Protein AF-A0AAV1QCG9-F1 (afdb_monomer_lite)

InterPro domains:
  IPR001129 Membrane-associated, eicosanoid/glutathione metabolism (MAPEG) protein [PF01124] (4-89)
  IPR001446 5-lipoxygenase-activating protein [PR00488] (27-46)
  IPR001446 5-lipoxygenase-activating protein [PR00488] (47-66)
  IPR001446 5-lipoxygenase-activating protein [PR00488] (67-85)
  IPR023352 Membrane associated eicosanoid/glutathione metabolism-like domain superfamily [G3DSA:1.20.120.550] (1-104)
  IPR023352 Membrane associated eicosanoid/glutathione metabolism-like domain superfamily [SSF161084] (3-91)
  IPR050997 Membrane-associated proteins in eicosanoid and glutathione metabolism [PTHR10250] (3-89)

Radius of gyration: 15.66 Å; chains: 1; bounding box: 34×32×42 Å

Structure (mmCIF, N/CA/C/O backbone):
data_AF-A0AAV1QCG9-F1
#
_entry.id   AF-A0AAV1QCG9-F1
#
loop_
_atom_site.group_PDB
_atom_site.id
_atom_site.type_symbol
_atom_site.label_atom_id
_atom_site.label_alt_id
_atom_site.label_comp_id
_atom_site.label_asym_id
_atom_site.label_entity_id
_atom_site.label_seq_id
_atom_site.pdbx_PDB_ins_code
_atom_site.Cartn_x
_atom_site.Cartn_y
_atom_site.Cartn_z
_atom_site.occupancy
_atom_site.B_iso_or_equiv
_atom_site.auth_seq_id
_atom_site.auth_comp_id
_atom_site.auth_asym_id
_atom_site.auth_atom_id
_atom_site.pdbx_PDB_model_num
ATOM 1 N N . MET A 1 1 ? 4.851 -3.256 2.183 1.00 59.31 1 MET A N 1
ATOM 2 C CA . MET A 1 1 ? 3.622 -2.455 2.408 1.00 59.31 1 MET A CA 1
ATOM 3 C C . MET A 1 1 ? 2.446 -3.303 2.899 1.00 59.31 1 MET A C 1
ATOM 5 O O . MET A 1 1 ? 1.937 -3.021 3.977 1.00 59.31 1 MET A O 1
ATOM 9 N N . GLY A 1 2 ? 2.055 -4.375 2.193 1.00 65.38 2 GLY A N 1
ATOM 10 C CA . GLY A 1 2 ? 0.896 -5.209 2.569 1.00 65.38 2 GLY A CA 1
ATOM 11 C C . GLY A 1 2 ? 0.884 -5.692 4.029 1.00 65.38 2 GLY A C 1
ATOM 12 O O . GLY A 1 2 ? -0.114 -5.509 4.722 1.00 65.38 2 GLY A O 1
ATOM 13 N N . GLY A 1 3 ? 2.019 -6.188 4.540 1.00 76.38 3 GLY A N 1
ATOM 14 C CA . GLY A 1 3 ? 2.128 -6.655 5.931 1.00 76.38 3 GLY A CA 1
ATOM 15 C C . GLY A 1 3 ? 1.929 -5.568 6.998 1.00 76.38 3 GLY A C 1
ATOM 16 O O . GLY A 1 3 ? 1.358 -5.842 8.051 1.00 76.38 3 GLY A O 1
ATOM 17 N N . TYR A 1 4 ? 2.329 -4.319 6.728 1.00 76.62 4 TYR A N 1
ATOM 18 C CA . TYR A 1 4 ? 2.133 -3.200 7.661 1.00 76.62 4 TYR A CA 1
ATOM 19 C C . TYR A 1 4 ? 0.646 -2.857 7.809 1.00 76.62 4 TYR A C 1
ATOM 21 O O . TYR A 1 4 ? 0.140 -2.721 8.924 1.00 76.62 4 TYR A O 1
ATOM 29 N N . LEU A 1 5 ? -0.068 -2.782 6.683 1.00 78.38 5 LEU A N 1
ATOM 30 C CA . LEU A 1 5 ? -1.502 -2.497 6.662 1.00 78.38 5 LEU A CA 1
ATOM 31 C C . LEU A 1 5 ? -2.314 -3.642 7.277 1.00 78.38 5 LEU A C 1
ATOM 33 O O . LEU A 1 5 ? -3.178 -3.393 8.116 1.00 78.38 5 LEU A O 1
ATOM 37 N N . ALA A 1 6 ? -1.989 -4.890 6.928 1.00 77.62 6 ALA A N 1
ATOM 38 C CA . ALA A 1 6 ? -2.634 -6.074 7.492 1.00 77.62 6 ALA A CA 1
ATOM 39 C C . ALA A 1 6 ? -2.451 -6.143 9.017 1.00 77.62 6 ALA A C 1
ATOM 41 O O . ALA A 1 6 ? -3.413 -6.368 9.752 1.00 77.62 6 ALA A O 1
ATOM 42 N N . ARG A 1 7 ? -1.242 -5.847 9.518 1.00 81.00 7 ARG A N 1
ATOM 43 C CA . ARG A 1 7 ? -0.972 -5.762 10.960 1.00 81.00 7 ARG A CA 1
ATOM 44 C C . ARG A 1 7 ? -1.797 -4.667 11.635 1.00 81.00 7 ARG A C 1
ATOM 46 O O . ARG A 1 7 ? -2.317 -4.895 12.721 1.00 81.00 7 ARG A O 1
ATOM 53 N N . ARG A 1 8 ? -1.955 -3.496 11.010 1.00 79.50 8 ARG A N 1
ATOM 54 C CA . ARG A 1 8 ? -2.785 -2.399 11.547 1.00 79.50 8 ARG A CA 1
ATOM 55 C C . ARG A 1 8 ? -4.261 -2.785 11.626 1.00 79.50 8 ARG A C 1
ATOM 57 O O . ARG A 1 8 ? -4.881 -2.529 12.652 1.00 79.50 8 ARG A O 1
ATOM 64 N N . VAL A 1 9 ? -4.795 -3.459 10.607 1.00 79.94 9 VAL A N 1
ATOM 65 C CA . VAL A 1 9 ? -6.159 -4.010 10.646 1.00 79.94 9 VAL A CA 1
ATOM 66 C C . VAL A 1 9 ? -6.290 -5.056 11.752 1.00 79.94 9 VAL A C 1
ATOM 68 O O . VAL A 1 9 ? -7.253 -5.003 12.508 1.00 79.94 9 VAL A O 1
ATOM 71 N N . GLY A 1 10 ? -5.317 -5.961 11.901 1.00 80.50 10 GLY A N 1
ATOM 72 C CA . GLY A 1 10 ? -5.296 -6.957 12.977 1.00 80.50 10 GLY A CA 1
ATOM 73 C C . GLY A 1 10 ? -5.287 -6.329 14.373 1.00 80.50 10 GLY A C 1
ATOM 74 O O . GLY A 1 10 ? -6.079 -6.715 15.228 1.00 80.50 10 GLY A O 1
ATOM 75 N N . LEU A 1 11 ? -4.468 -5.295 14.584 1.00 82.25 11 LEU A N 1
ATOM 76 C CA . LEU A 1 11 ? -4.452 -4.534 15.837 1.00 82.25 11 LEU A CA 1
ATOM 77 C C . LEU A 1 11 ? -5.789 -3.825 16.088 1.00 82.25 11 LEU A C 1
ATOM 79 O O . LEU A 1 11 ? -6.301 -3.887 17.202 1.00 82.25 11 LEU A O 1
ATOM 83 N N . SER A 1 12 ? -6.399 -3.217 15.065 1.00 79.44 12 SER A N 1
ATOM 84 C CA . SER A 1 12 ? -7.738 -2.627 15.191 1.00 79.44 12 SER A CA 1
ATOM 85 C C . SER A 1 12 ? -8.824 -3.677 15.456 1.00 79.44 12 SER A C 1
ATOM 87 O O . SER A 1 12 ? -9.746 -3.393 16.215 1.00 79.44 12 SER A O 1
ATOM 89 N N . ARG A 1 13 ? -8.725 -4.896 14.904 1.00 81.12 13 ARG A N 1
ATOM 90 C CA . ARG A 1 13 ? -9.649 -6.003 15.224 1.00 81.12 13 ARG A CA 1
ATOM 91 C C . ARG A 1 13 ? -9.577 -6.379 16.699 1.00 81.12 13 ARG A C 1
ATOM 93 O O . ARG A 1 13 ? -10.621 -6.536 17.322 1.00 81.12 13 ARG A O 1
ATOM 100 N N . ILE A 1 14 ? -8.368 -6.474 17.253 1.00 81.44 14 ILE A N 1
ATOM 101 C CA . ILE A 1 14 ? -8.150 -6.767 18.677 1.00 81.44 14 ILE A CA 1
ATOM 102 C C . ILE A 1 14 ? -8.675 -5.612 19.543 1.00 81.44 14 ILE A C 1
ATOM 104 O O . ILE A 1 14 ? -9.419 -5.850 20.491 1.00 81.44 14 ILE A O 1
ATOM 108 N N . ALA A 1 15 ? -8.357 -4.363 19.184 1.00 81.31 15 ALA A N 1
ATOM 109 C CA . ALA A 1 15 ? -8.768 -3.175 19.933 1.00 81.31 15 ALA A CA 1
ATOM 110 C C . ALA A 1 15 ? -10.295 -2.989 19.976 1.00 81.31 15 ALA A C 1
ATOM 112 O O . ALA A 1 15 ? -10.852 -2.663 21.021 1.00 81.31 15 ALA A O 1
ATOM 113 N N . HIS A 1 16 ? -10.980 -3.232 18.856 1.00 80.81 16 HIS A N 1
ATOM 114 C CA . HIS A 1 16 ? -12.433 -3.087 18.744 1.00 80.81 16 HIS A CA 1
ATOM 115 C C . HIS A 1 16 ? -13.201 -4.404 18.939 1.00 80.81 16 HIS A C 1
ATOM 117 O O . HIS A 1 16 ? -14.415 -4.426 18.748 1.00 80.81 16 HIS A O 1
ATOM 123 N N . LYS A 1 17 ? -12.512 -5.495 19.312 1.00 82.31 17 LYS A N 1
ATOM 124 C CA . LYS A 1 17 ? -13.076 -6.843 19.519 1.00 82.31 17 LYS A CA 1
ATOM 125 C C . LYS A 1 17 ? -13.940 -7.342 18.346 1.00 82.31 17 LYS A C 1
ATOM 127 O O . LYS A 1 17 ? -14.935 -8.034 18.543 1.00 82.31 17 LYS A O 1
ATOM 132 N N . VAL A 1 18 ? -13.556 -7.006 17.111 1.00 78.81 18 VAL A N 1
A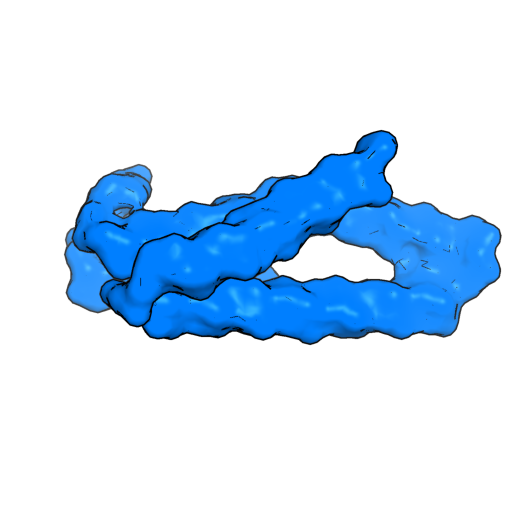TOM 133 C CA . VAL A 1 18 ? -14.275 -7.427 15.898 1.00 78.81 18 VAL A CA 1
ATOM 134 C C . VAL A 1 18 ? -13.746 -8.785 15.440 1.00 78.81 18 VAL A C 1
ATOM 136 O O . VAL A 1 18 ? -12.710 -8.873 14.767 1.00 78.81 18 VAL A O 1
ATOM 139 N N . MET A 1 19 ? -14.465 -9.848 15.802 1.00 74.44 19 MET A N 1
ATOM 140 C CA . MET A 1 19 ? -14.132 -11.211 15.388 1.00 74.44 19 MET A CA 1
ATOM 141 C C . MET A 1 19 ? -14.355 -11.404 13.874 1.00 74.44 19 MET A C 1
ATOM 143 O O . MET A 1 19 ? -15.358 -10.927 13.335 1.00 74.44 19 MET A O 1
ATOM 147 N N . PRO A 1 20 ? -13.447 -12.094 13.159 1.00 76.00 20 PRO A N 1
ATOM 148 C CA . PRO A 1 20 ? -13.731 -12.560 11.801 1.00 76.00 20 PRO A CA 1
ATOM 149 C C . PRO A 1 20 ? -14.943 -13.518 11.817 1.00 76.0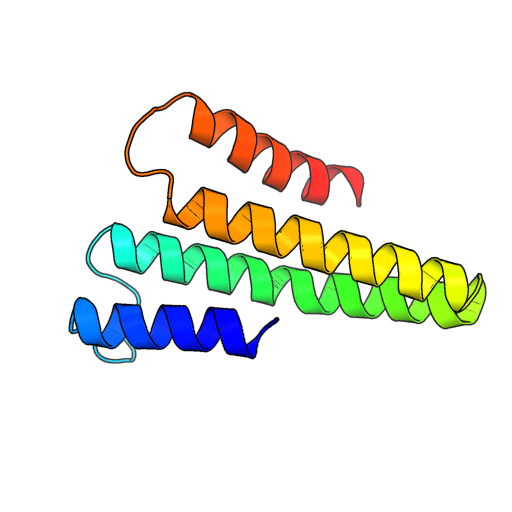0 20 PRO A C 1
ATOM 151 O O . PRO A 1 20 ? -15.089 -14.248 12.795 1.00 76.00 20 PRO A O 1
ATOM 154 N N . PRO A 1 21 ? -15.816 -13.551 10.786 1.00 78.06 21 PRO A N 1
ATOM 155 C CA . PRO A 1 21 ? -15.739 -12.883 9.480 1.00 78.06 21 PRO A CA 1
ATOM 156 C C . PRO A 1 21 ? -16.319 -11.458 9.456 1.00 78.06 21 PRO A C 1
ATOM 158 O O . PRO A 1 21 ? -16.394 -10.852 8.389 1.00 78.06 21 PRO A O 1
ATOM 161 N N . SER A 1 22 ? -16.725 -10.902 10.604 1.00 76.75 22 SER A N 1
ATOM 162 C CA . SER A 1 22 ? -17.358 -9.584 10.637 1.00 76.75 22 SER A CA 1
ATOM 163 C C . SER A 1 22 ? -16.404 -8.488 10.147 1.00 76.75 22 SER A C 1
ATOM 165 O O . SER A 1 22 ? -15.229 -8.408 10.540 1.00 76.75 22 SER A O 1
ATOM 167 N N . VAL A 1 23 ? -16.924 -7.653 9.250 1.00 79.25 23 VAL A N 1
ATOM 168 C CA . VAL A 1 23 ? -16.254 -6.476 8.668 1.00 79.25 23 VAL A CA 1
ATOM 169 C C . VAL A 1 23 ? -16.907 -5.165 9.107 1.00 79.25 23 VAL A C 1
ATOM 171 O O . VAL A 1 23 ? -16.400 -4.092 8.792 1.00 79.25 23 VAL A O 1
ATOM 174 N N . THR A 1 24 ? -18.004 -5.256 9.859 1.00 74.75 24 THR A N 1
ATOM 175 C CA . THR A 1 24 ? -18.758 -4.130 10.411 1.00 74.75 24 THR A CA 1
ATOM 176 C C . THR A 1 24 ? -18.407 -3.939 11.878 1.00 74.75 24 THR A C 1
ATOM 178 O O . THR A 1 24 ? -18.310 -4.909 12.634 1.00 74.75 24 THR A O 1
ATOM 181 N N . GLY A 1 25 ? -18.213 -2.694 12.294 1.00 77.44 25 GLY A N 1
ATOM 182 C CA . GLY A 1 25 ? -17.788 -2.385 13.654 1.00 77.44 25 GLY A CA 1
ATOM 183 C C . GLY A 1 25 ? -17.751 -0.884 13.923 1.00 77.44 25 GLY A C 1
ATOM 184 O O . GLY A 1 25 ? -18.396 -0.110 13.219 1.00 77.44 25 GLY A O 1
ATOM 185 N N . PRO A 1 26 ? -16.989 -0.438 14.934 1.00 80.44 26 PRO A N 1
ATOM 186 C CA . PRO A 1 26 ? -16.811 0.983 15.196 1.00 80.44 26 PRO A CA 1
ATOM 187 C C . PRO A 1 26 ? -16.286 1.713 13.948 1.00 80.44 26 PRO A C 1
ATOM 189 O O . PRO A 1 26 ? -15.471 1.152 13.208 1.00 80.44 26 PRO A O 1
ATOM 192 N N . PRO A 1 27 ? -16.674 2.979 13.717 1.00 77.81 27 PRO A N 1
ATOM 193 C CA . PRO A 1 27 ? -16.309 3.712 12.504 1.00 77.81 27 PRO A CA 1
ATOM 194 C C . PRO A 1 27 ? -14.789 3.832 12.295 1.00 77.81 27 PRO A C 1
ATOM 196 O O . PRO A 1 27 ? -14.333 4.010 11.169 1.00 77.81 27 PRO A O 1
ATOM 199 N N . GLU A 1 28 ? -13.987 3.722 13.355 1.00 75.88 28 GLU A N 1
ATOM 200 C CA . GLU A 1 28 ? -12.520 3.692 13.289 1.00 75.88 28 GLU A CA 1
ATOM 201 C C . GLU A 1 28 ? -11.977 2.385 12.686 1.00 75.88 28 GLU A C 1
ATOM 203 O O . GLU A 1 28 ? -11.067 2.407 11.847 1.00 75.88 28 GLU A O 1
ATOM 208 N N . PHE A 1 29 ? -12.582 1.251 13.052 1.00 79.69 29 PHE A N 1
ATOM 209 C CA . PHE A 1 29 ? -12.270 -0.053 12.479 1.00 79.69 29 PHE A CA 1
ATOM 210 C C . PHE A 1 29 ? -12.638 -0.092 10.996 1.00 79.69 29 PHE A C 1
ATOM 212 O O . PHE A 1 29 ? -11.795 -0.435 10.167 1.00 79.69 29 PHE A O 1
ATOM 219 N N . GLU A 1 30 ? -13.856 0.330 10.646 1.00 80.06 30 GLU A N 1
ATOM 220 C CA . GLU A 1 30 ? -14.322 0.301 9.257 1.00 80.06 30 GLU A CA 1
ATOM 221 C C . GLU A 1 30 ? -13.468 1.177 8.338 1.00 80.06 30 GLU A C 1
ATOM 223 O O . GLU A 1 30 ? -13.170 0.778 7.215 1.00 80.06 30 GLU A O 1
ATOM 228 N N . ARG A 1 31 ? -13.010 2.346 8.806 1.00 77.31 31 ARG A N 1
ATOM 229 C CA . ARG A 1 31 ? -12.088 3.202 8.037 1.00 77.31 31 ARG A CA 1
ATOM 230 C C . ARG A 1 31 ? -10.757 2.507 7.778 1.00 77.31 31 ARG A C 1
ATOM 232 O O . ARG A 1 31 ? -10.278 2.516 6.648 1.00 77.31 31 ARG A O 1
ATOM 239 N N . THR A 1 32 ? -10.171 1.902 8.810 1.00 78.19 32 THR A N 1
ATOM 240 C CA . THR A 1 32 ? -8.886 1.195 8.698 1.00 78.19 32 THR A CA 1
ATOM 241 C C . THR A 1 32 ? -9.012 -0.020 7.778 1.00 78.19 32 THR A C 1
ATOM 243 O O . THR A 1 32 ? -8.147 -0.255 6.934 1.00 78.19 32 THR A O 1
ATOM 246 N N . PHE A 1 33 ? -10.122 -0.753 7.887 1.00 81.25 33 PHE A N 1
ATOM 247 C CA . PHE A 1 33 ? -10.432 -1.903 7.045 1.00 81.25 33 PHE A CA 1
ATOM 248 C C . PHE A 1 33 ? -10.666 -1.504 5.580 1.00 81.25 33 PHE A C 1
ATOM 250 O O . PHE A 1 33 ? -10.065 -2.097 4.688 1.00 81.25 33 PHE A O 1
ATOM 257 N N . ARG A 1 34 ? -11.447 -0.448 5.315 1.00 79.81 34 ARG A N 1
ATOM 258 C CA . ARG A 1 34 ? -11.672 0.084 3.957 1.00 79.81 34 ARG A CA 1
ATOM 259 C C . ARG A 1 34 ? -10.394 0.630 3.326 1.00 79.81 34 ARG A C 1
ATOM 261 O O . ARG A 1 34 ? -10.137 0.377 2.156 1.00 79.81 34 ARG A O 1
ATOM 268 N N . ALA A 1 35 ? -9.564 1.335 4.096 1.00 77.31 35 ALA A N 1
ATOM 269 C CA . ALA A 1 35 ? -8.278 1.824 3.606 1.00 77.31 35 ALA A CA 1
ATOM 270 C C . ALA A 1 35 ? -7.331 0.672 3.230 1.00 77.31 35 ALA A C 1
ATOM 272 O O . ALA A 1 35 ? -6.579 0.790 2.264 1.00 77.31 35 ALA A O 1
ATOM 273 N N . HIS A 1 36 ? -7.385 -0.449 3.957 1.00 79.06 36 HIS A N 1
ATOM 274 C CA . HIS A 1 36 ? -6.654 -1.661 3.599 1.00 79.06 36 HIS A CA 1
ATOM 275 C C . HIS A 1 36 ? -7.218 -2.319 2.333 1.00 79.06 36 HIS A C 1
ATOM 277 O O . HIS A 1 36 ? -6.438 -2.611 1.433 1.00 79.06 36 HIS A O 1
ATOM 283 N N . GLN A 1 37 ? -8.541 -2.478 2.231 1.00 80.44 37 GLN A N 1
ATOM 284 C CA . GLN A 1 37 ? -9.208 -3.021 1.040 1.00 80.44 37 GLN A CA 1
ATOM 285 C C . GLN A 1 37 ? -8.862 -2.220 -0.226 1.00 80.44 37 GLN A C 1
ATOM 287 O O . GLN A 1 37 ? -8.282 -2.774 -1.153 1.00 80.44 37 GLN A O 1
ATOM 292 N N . ASN A 1 38 ? -9.030 -0.892 -0.205 1.00 80.50 38 ASN A N 1
ATOM 293 C CA . ASN A 1 38 ? -8.626 -0.014 -1.314 1.00 80.50 38 ASN A CA 1
ATOM 294 C C . ASN A 1 38 ? -7.141 -0.169 -1.686 1.00 80.50 38 ASN A C 1
ATOM 296 O O . ASN A 1 38 ? -6.753 0.029 -2.837 1.00 80.50 38 ASN A O 1
ATOM 300 N 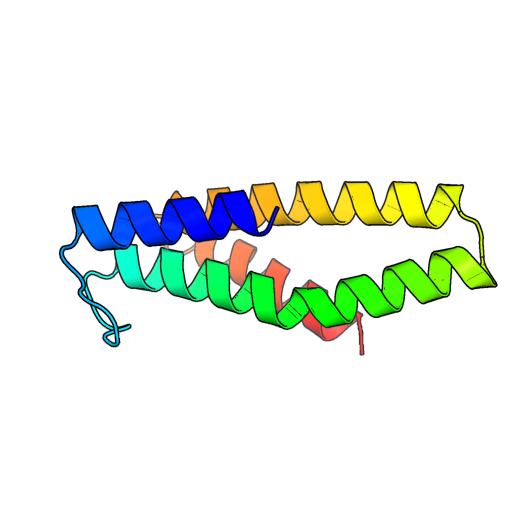N . CYS A 1 39 ? -6.273 -0.458 -0.710 1.00 76.69 39 CYS A N 1
ATOM 301 C CA . CYS A 1 39 ? -4.861 -0.728 -0.978 1.00 76.69 39 CYS A CA 1
ATOM 302 C C . CYS A 1 39 ? -4.652 -2.049 -1.718 1.00 76.69 39 CYS A C 1
ATOM 304 O O . CYS A 1 39 ? -3.830 -2.087 -2.631 1.00 76.69 39 CYS A O 1
ATOM 306 N N . VAL A 1 40 ? -5.379 -3.095 -1.325 1.00 80.75 40 VAL A N 1
ATOM 307 C CA . VAL A 1 40 ? -5.313 -4.428 -1.933 1.00 80.75 40 VAL A CA 1
ATOM 308 C C . VAL A 1 40 ? -5.896 -4.412 -3.345 1.00 80.75 40 VAL A C 1
ATOM 310 O O . VAL A 1 40 ? -5.280 -4.976 -4.241 1.00 80.75 40 VAL A O 1
ATOM 313 N N . GLU A 1 41 ? -7.000 -3.700 -3.574 1.00 79.19 41 GLU A N 1
ATOM 314 C CA . GLU A 1 41 ? -7.648 -3.604 -4.889 1.00 79.19 41 GLU A CA 1
ATOM 315 C C . GLU A 1 41 ? -6.761 -2.932 -5.950 1.00 79.19 41 GLU A C 1
ATOM 317 O O . GLU A 1 41 ? -6.688 -3.413 -7.077 1.00 79.19 41 GLU A O 1
ATOM 322 N N . CYS A 1 42 ? -6.021 -1.865 -5.612 1.00 75.69 42 CYS A N 1
ATOM 323 C CA . CYS A 1 42 ? -5.106 -1.238 -6.584 1.00 75.69 42 CYS A CA 1
ATOM 324 C C . CYS A 1 42 ? -3.709 -1.882 -6.631 1.00 75.69 42 CYS A C 1
ATOM 326 O O . CYS A 1 42 ? -2.883 -1.490 -7.454 1.00 75.69 42 CYS A O 1
ATOM 328 N N . TYR A 1 43 ? -3.401 -2.831 -5.742 1.00 78.94 43 TYR A N 1
ATOM 329 C CA . TYR A 1 43 ? -2.112 -3.526 -5.736 1.00 78.94 43 TYR A CA 1
ATOM 330 C C . TYR A 1 43 ? -1.823 -4.323 -7.024 1.00 78.94 43 TYR A C 1
ATOM 332 O O . TYR A 1 43 ? -0.720 -4.167 -7.551 1.00 78.94 43 TYR A O 1
ATOM 340 N N . PRO A 1 44 ? -2.760 -5.123 -7.580 1.00 82.44 44 PRO A N 1
ATOM 341 C CA . PRO A 1 44 ? -2.520 -5.840 -8.832 1.00 82.44 44 PRO A CA 1
ATOM 342 C C . PRO A 1 44 ? -2.316 -4.892 -10.016 1.00 82.44 44 PRO A C 1
ATOM 344 O O . PRO A 1 44 ? -1.410 -5.117 -10.812 1.00 82.44 44 PRO A O 1
ATOM 347 N N . VAL A 1 45 ? -3.081 -3.797 -10.097 1.00 80.62 45 VAL A N 1
ATOM 348 C CA . VAL A 1 45 ? -2.912 -2.783 -11.155 1.00 80.62 45 VAL A CA 1
ATOM 349 C C . VAL A 1 45 ? -1.511 -2.174 -11.090 1.00 80.62 45 VAL A C 1
ATOM 351 O O . VAL A 1 45 ? -0.806 -2.137 -12.093 1.00 80.62 45 VAL A O 1
ATOM 354 N N . PHE A 1 46 ? -1.065 -1.789 -9.892 1.00 80.12 46 PHE A N 1
ATOM 355 C CA . PHE A 1 46 ? 0.290 -1.283 -9.680 1.00 80.12 46 PHE A CA 1
ATOM 356 C C . PHE A 1 46 ? 1.373 -2.291 -10.093 1.00 80.12 46 PHE A C 1
ATOM 358 O O . PHE A 1 46 ? 2.346 -1.901 -10.734 1.00 80.12 46 PHE A O 1
ATOM 365 N N . LEU A 1 47 ? 1.211 -3.574 -9.749 1.00 84.12 47 LEU A N 1
ATO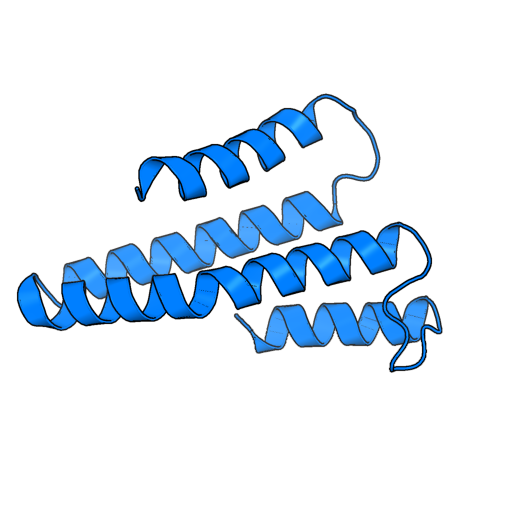M 366 C CA . LEU A 1 47 ? 2.165 -4.620 -10.127 1.00 84.12 47 LEU A CA 1
ATOM 367 C C . LEU A 1 47 ? 2.262 -4.789 -11.642 1.00 84.12 47 LEU A C 1
ATOM 369 O O . LEU A 1 47 ? 3.372 -4.879 -12.157 1.00 84.12 47 LEU A O 1
ATOM 373 N N . VAL A 1 48 ? 1.128 -4.797 -12.349 1.00 85.06 48 VAL A N 1
ATOM 374 C CA . VAL A 1 48 ? 1.114 -4.907 -13.813 1.00 85.06 48 VAL A CA 1
ATOM 375 C C . VAL A 1 48 ? 1.823 -3.707 -14.434 1.00 85.06 48 VAL A C 1
ATOM 377 O O . VAL A 1 48 ? 2.734 -3.904 -15.231 1.00 85.06 48 VAL A O 1
ATOM 380 N N . THR A 1 49 ? 1.489 -2.479 -14.019 1.00 80.06 49 THR A N 1
ATOM 381 C CA . THR A 1 49 ? 2.127 -1.263 -14.548 1.00 80.06 49 THR A CA 1
ATOM 382 C C . THR A 1 49 ? 3.628 -1.218 -14.257 1.00 80.06 49 THR A C 1
ATOM 384 O O . THR A 1 49 ? 4.417 -0.856 -15.130 1.00 80.06 49 THR A O 1
ATOM 387 N N . LEU A 1 50 ? 4.045 -1.607 -13.047 1.00 80.94 50 LEU A N 1
ATOM 388 C CA . LEU A 1 50 ? 5.459 -1.651 -12.672 1.00 80.94 50 LEU A CA 1
ATOM 389 C C . LEU A 1 50 ? 6.218 -2.685 -13.506 1.00 80.94 50 LEU A C 1
ATOM 391 O O . LEU A 1 50 ? 7.303 -2.384 -14.003 1.00 80.94 50 LEU A O 1
ATOM 395 N N . TRP A 1 51 ? 5.636 -3.869 -13.706 1.00 83.69 51 TRP A N 1
ATOM 396 C CA . TRP A 1 51 ? 6.235 -4.924 -14.518 1.00 83.69 51 TRP A CA 1
ATOM 397 C C . TRP A 1 51 ? 6.368 -4.490 -15.979 1.00 83.69 51 TRP A C 1
ATOM 399 O O . TRP A 1 51 ? 7.447 -4.606 -16.558 1.00 83.69 51 TRP A O 1
ATOM 409 N N . THR A 1 52 ? 5.312 -3.931 -16.575 1.00 80.25 52 THR A N 1
ATOM 410 C CA . THR A 1 52 ? 5.363 -3.454 -17.962 1.00 80.25 52 THR A CA 1
ATOM 411 C C . THR A 1 52 ? 6.373 -2.317 -18.129 1.00 80.25 52 THR A C 1
ATOM 413 O O . THR A 1 52 ? 7.156 -2.338 -19.073 1.00 80.25 52 THR A O 1
ATOM 416 N N . CYS A 1 53 ? 6.454 -1.364 -17.194 1.00 78.94 53 CYS A N 1
ATOM 417 C CA . CYS A 1 53 ? 7.471 -0.307 -17.256 1.00 78.94 53 CYS A CA 1
ATOM 418 C C . CYS A 1 53 ? 8.902 -0.845 -17.107 1.00 78.94 53 CYS A C 1
ATOM 420 O O . CYS A 1 53 ? 9.811 -0.345 -17.770 1.00 78.94 53 CYS A O 1
ATOM 422 N N . GLY A 1 54 ? 9.106 -1.856 -16.257 1.00 80.31 54 GLY A N 1
ATOM 423 C CA . GLY A 1 54 ? 10.415 -2.478 -16.055 1.00 80.31 54 GLY A CA 1
ATOM 424 C C . GLY A 1 54 ? 10.904 -3.243 -17.283 1.00 80.31 54 GLY A C 1
ATOM 425 O O . GLY A 1 54 ? 12.081 -3.164 -17.613 1.00 80.31 54 GLY A O 1
ATOM 426 N N . VAL A 1 55 ? 9.997 -3.930 -17.986 1.00 80.81 55 VAL A N 1
ATOM 427 C CA . VAL A 1 55 ? 10.335 -4.714 -19.184 1.00 80.81 55 VAL A CA 1
ATOM 428 C C . VAL A 1 55 ? 10.486 -3.837 -20.431 1.00 80.81 55 VAL A C 1
ATOM 430 O O . VAL A 1 55 ? 11.381 -4.087 -21.232 1.00 80.81 55 VAL A O 1
ATOM 433 N N . PHE A 1 56 ? 9.632 -2.823 -20.615 1.00 78.69 56 PHE A N 1
ATOM 434 C CA . PHE A 1 56 ? 9.556 -2.079 -21.881 1.00 78.69 56 PHE A CA 1
ATOM 435 C C . PHE A 1 56 ? 10.272 -0.720 -21.891 1.00 78.69 56 PHE A C 1
ATOM 437 O O . PHE A 1 56 ? 10.588 -0.234 -22.973 1.00 78.69 56 PHE A O 1
ATOM 444 N N . PHE A 1 57 ? 10.515 -0.085 -20.738 1.00 73.94 57 PHE A N 1
ATOM 445 C CA . PHE A 1 57 ? 11.067 1.278 -20.681 1.00 73.94 57 PHE A CA 1
ATOM 446 C C . PHE A 1 57 ? 12.472 1.322 -20.079 1.00 73.94 57 PHE A C 1
ATOM 448 O O . PHE A 1 57 ? 13.448 1.598 -20.771 1.00 73.94 57 PHE A O 1
ATOM 455 N N . SER A 1 58 ? 12.574 1.121 -18.767 1.00 74.50 58 SER A N 1
ATOM 456 C CA . SER A 1 58 ? 13.830 1.208 -18.024 1.00 74.50 58 SER A CA 1
ATOM 457 C C . SER A 1 58 ? 13.602 0.739 -16.595 1.00 74.50 58 SER A C 1
ATOM 459 O O . SER A 1 58 ? 12.700 1.225 -15.907 1.00 74.50 58 SER A O 1
ATOM 461 N N . GLU A 1 59 ? 14.468 -0.152 -16.121 1.00 79.56 59 GLU A N 1
ATOM 462 C CA . GLU A 1 59 ? 14.435 -0.670 -14.753 1.00 79.56 59 GLU A CA 1
ATOM 463 C C . GLU A 1 59 ? 14.551 0.453 -13.706 1.00 79.56 59 GLU A C 1
ATOM 465 O O . GLU A 1 59 ? 13.840 0.447 -12.701 1.00 79.56 59 GLU A O 1
ATOM 470 N N . VAL A 1 60 ? 15.359 1.485 -13.980 1.00 82.06 60 VAL A N 1
ATOM 471 C CA . VAL A 1 60 ? 15.558 2.630 -13.072 1.00 82.06 60 VAL A CA 1
ATOM 472 C C . VA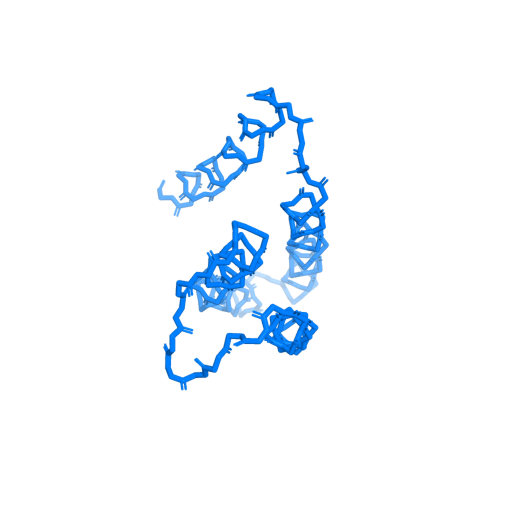L A 1 60 ? 14.293 3.487 -12.968 1.00 82.06 60 VAL A C 1
ATOM 474 O O . VAL A 1 60 ? 13.909 3.901 -11.872 1.00 82.06 60 VAL A O 1
ATOM 477 N N . ALA A 1 61 ? 13.604 3.721 -14.090 1.00 75.94 61 ALA A N 1
ATOM 478 C CA . ALA A 1 61 ? 12.345 4.464 -14.100 1.00 75.94 61 ALA A CA 1
ATOM 479 C C . ALA A 1 61 ? 11.224 3.684 -13.391 1.00 75.94 61 ALA A C 1
ATOM 481 O O . ALA A 1 61 ? 10.457 4.265 -12.619 1.00 75.94 61 ALA A O 1
ATOM 482 N N . ALA A 1 62 ? 11.165 2.363 -13.590 1.00 77.38 62 ALA A N 1
ATOM 483 C CA . ALA A 1 62 ? 10.219 1.488 -12.905 1.00 77.38 62 ALA A CA 1
ATOM 484 C C . ALA A 1 62 ? 10.470 1.445 -11.387 1.00 77.38 62 ALA A C 1
ATOM 486 O O . ALA A 1 62 ? 9.526 1.567 -10.603 1.00 77.38 62 ALA A O 1
ATOM 487 N N . ALA A 1 63 ? 11.734 1.356 -10.961 1.00 80.25 63 ALA A N 1
ATOM 488 C CA . ALA A 1 63 ? 12.114 1.402 -9.551 1.00 80.25 63 ALA A CA 1
ATOM 489 C C . ALA A 1 63 ? 11.764 2.755 -8.905 1.00 80.25 63 ALA A C 1
ATOM 491 O O . ALA A 1 63 ? 11.180 2.791 -7.818 1.00 80.25 63 ALA A O 1
ATOM 492 N N . GLY A 1 64 ? 12.047 3.869 -9.591 1.00 82.75 64 GLY A N 1
ATOM 493 C CA . GLY A 1 64 ? 11.703 5.216 -9.126 1.00 82.75 64 GLY A CA 1
ATOM 494 C C . GLY A 1 64 ? 10.191 5.435 -8.996 1.00 82.75 64 GLY A C 1
ATOM 495 O O . GLY A 1 64 ? 9.712 5.892 -7.955 1.00 82.75 64 GLY A O 1
ATOM 496 N N . GLY A 1 65 ? 9.420 5.046 -10.016 1.00 79.25 65 GLY A N 1
ATOM 497 C CA . GLY A 1 65 ? 7.956 5.115 -9.989 1.00 79.25 65 GLY A CA 1
ATOM 498 C C . GLY A 1 65 ? 7.346 4.222 -8.904 1.00 79.25 65 GLY A C 1
ATOM 499 O O . GLY A 1 65 ? 6.446 4.646 -8.174 1.00 79.25 65 GLY A O 1
ATOM 500 N N . GLY A 1 66 ? 7.891 3.015 -8.731 1.00 79.56 66 GLY A N 1
ATOM 501 C CA . GLY A 1 66 ? 7.487 2.092 -7.677 1.00 79.56 66 GLY A CA 1
ATOM 502 C C . GLY A 1 66 ? 7.706 2.653 -6.274 1.00 79.56 66 GLY A C 1
ATOM 503 O O . GLY A 1 66 ? 6.818 2.564 -5.421 1.00 79.56 66 GLY A O 1
ATOM 504 N N . LEU A 1 67 ? 8.851 3.298 -6.040 1.00 80.56 67 LEU A N 1
ATOM 505 C CA . LEU A 1 67 ? 9.155 3.935 -4.762 1.00 80.56 67 LEU A CA 1
ATOM 506 C C . LEU A 1 67 ? 8.201 5.104 -4.469 1.00 80.56 67 LEU A C 1
ATOM 508 O O . LEU A 1 67 ? 7.649 5.187 -3.367 1.00 80.56 67 LEU A O 1
ATOM 512 N N . MET A 1 68 ? 7.940 5.959 -5.463 1.00 80.44 68 MET A N 1
ATOM 513 C CA . MET A 1 68 ? 6.990 7.071 -5.332 1.00 80.44 68 MET A CA 1
ATOM 514 C C . MET A 1 68 ? 5.574 6.584 -5.008 1.00 80.44 68 MET A C 1
ATOM 516 O O . MET A 1 68 ? 4.915 7.150 -4.131 1.00 80.44 68 MET A O 1
ATOM 520 N N . TYR A 1 69 ? 5.123 5.492 -5.633 1.00 79.31 69 TYR A N 1
ATOM 521 C CA . TYR A 1 69 ? 3.830 4.878 -5.325 1.00 79.31 69 TYR A CA 1
ATOM 522 C C . TYR A 1 69 ? 3.739 4.402 -3.867 1.00 79.31 69 TYR A C 1
ATOM 524 O O . TYR A 1 69 ? 2.745 4.672 -3.184 1.00 79.31 69 TYR A O 1
ATOM 532 N N . ILE A 1 70 ? 4.779 3.729 -3.358 1.00 79.31 70 ILE A N 1
ATOM 533 C CA . ILE A 1 70 ? 4.809 3.236 -1.972 1.00 79.31 70 ILE A CA 1
ATOM 534 C C . ILE A 1 70 ? 4.708 4.402 -0.979 1.00 79.31 70 ILE A C 1
ATOM 536 O O . ILE A 1 70 ? 3.928 4.329 -0.024 1.00 79.31 70 ILE A O 1
ATOM 540 N N . ILE A 1 71 ? 5.447 5.490 -1.215 1.00 77.38 71 ILE A N 1
ATOM 541 C CA . ILE A 1 71 ? 5.429 6.684 -0.357 1.00 77.38 71 ILE A CA 1
ATOM 542 C C . ILE A 1 71 ? 4.049 7.348 -0.386 1.00 77.38 71 ILE A C 1
ATOM 544 O O . ILE A 1 71 ? 3.463 7.602 0.671 1.00 77.38 71 ILE A O 1
ATOM 548 N N . ALA A 1 72 ? 3.488 7.572 -1.578 1.00 76.12 72 ALA A N 1
ATOM 549 C CA . ALA A 1 72 ? 2.160 8.159 -1.737 1.00 76.12 72 ALA A CA 1
ATOM 550 C C . ALA A 1 72 ? 1.086 7.339 -1.002 1.00 76.12 72 ALA A C 1
ATOM 552 O O . ALA A 1 72 ? 0.240 7.896 -0.294 1.00 76.12 72 ALA A O 1
ATOM 553 N N . ARG A 1 73 ? 1.159 6.003 -1.082 1.00 77.50 73 ARG A N 1
ATOM 554 C CA . ARG A 1 73 ? 0.247 5.101 -0.365 1.00 77.50 73 ARG A CA 1
ATOM 555 C C . ARG A 1 73 ? 0.400 5.159 1.149 1.00 77.50 73 ARG A C 1
ATOM 557 O O . ARG A 1 73 ? -0.608 5.095 1.855 1.00 77.50 73 ARG A O 1
ATOM 564 N N . GLN A 1 74 ? 1.619 5.309 1.658 1.00 74.00 74 GLN A N 1
ATOM 565 C CA . GLN A 1 74 ? 1.852 5.444 3.095 1.00 74.00 74 GLN A CA 1
ATOM 566 C C . GLN A 1 74 ? 1.265 6.758 3.636 1.00 74.00 74 GLN A C 1
ATOM 568 O O . GLN A 1 74 ? 0.622 6.763 4.689 1.00 74.00 74 GLN A O 1
ATOM 573 N N . ILE A 1 75 ? 1.430 7.859 2.895 1.00 77.75 75 ILE A N 1
ATOM 574 C CA . ILE A 1 75 ? 0.846 9.166 3.230 1.00 77.75 75 ILE A CA 1
ATOM 575 C C . ILE A 1 75 ? -0.685 9.089 3.198 1.00 77.75 75 ILE A C 1
ATOM 577 O O . ILE A 1 75 ? -1.339 9.541 4.140 1.00 77.75 75 ILE A O 1
ATOM 581 N N . TYR A 1 76 ? -1.255 8.458 2.166 1.00 72.56 76 TYR A N 1
ATOM 582 C CA . TYR A 1 76 ? -2.697 8.240 2.046 1.00 72.56 76 TYR A CA 1
ATOM 583 C C . TYR A 1 76 ? -3.262 7.476 3.249 1.00 72.56 76 TYR A C 1
ATOM 585 O O . TYR A 1 76 ? -4.197 7.949 3.893 1.00 72.56 76 TYR A O 1
ATOM 593 N N . PHE A 1 77 ? -2.667 6.332 3.602 1.00 69.88 77 PHE A N 1
ATOM 594 C CA . PHE A 1 77 ? -3.150 5.504 4.708 1.00 69.88 77 PHE A CA 1
ATOM 595 C C . PHE A 1 77 ? -3.060 6.229 6.057 1.00 69.88 77 PHE A C 1
ATOM 597 O O . PHE A 1 77 ? -4.021 6.234 6.828 1.00 69.88 77 PHE A O 1
ATOM 604 N N . ASN A 1 78 ? -1.939 6.903 6.328 1.00 70.75 78 ASN A N 1
ATOM 605 C CA . ASN A 1 78 ? -1.781 7.690 7.549 1.00 70.75 78 ASN A CA 1
ATOM 606 C C . ASN A 1 78 ? -2.777 8.857 7.618 1.00 70.75 78 ASN A C 1
ATOM 608 O O . ASN A 1 78 ? -3.328 9.123 8.687 1.00 70.75 78 ASN A O 1
ATOM 612 N N . GLY A 1 79 ? -3.057 9.519 6.491 1.00 70.62 79 GLY A N 1
ATOM 613 C CA . GLY A 1 79 ? -4.087 10.555 6.398 1.00 70.62 79 GLY A CA 1
ATOM 614 C C . GLY A 1 79 ? -5.497 10.015 6.655 1.00 70.62 79 GLY A C 1
ATOM 615 O O . GLY A 1 79 ? -6.265 10.630 7.398 1.00 70.62 79 GLY A O 1
ATOM 616 N N . TYR A 1 80 ? -5.815 8.839 6.111 1.00 66.31 80 TYR A N 1
ATOM 617 C CA . TYR A 1 80 ? -7.122 8.194 6.258 1.00 66.31 80 TYR A CA 1
ATOM 618 C C . TYR A 1 80 ? -7.399 7.751 7.703 1.00 66.31 80 TYR A C 1
ATOM 620 O O . TYR A 1 80 ? -8.506 7.932 8.206 1.00 66.31 80 TYR A O 1
ATOM 628 N N . VAL A 1 81 ? -6.378 7.231 8.396 1.00 64.94 81 VAL A N 1
ATOM 629 C CA . VAL A 1 81 ? -6.476 6.817 9.807 1.00 64.94 81 VAL A CA 1
ATOM 630 C C . VAL A 1 81 ? -6.495 8.025 10.757 1.00 64.94 81 VAL A C 1
ATOM 632 O O . VAL A 1 81 ? -7.197 7.999 11.764 1.00 64.94 81 VAL A O 1
ATOM 635 N N . LYS A 1 82 ? -5.755 9.103 10.452 1.00 63.81 82 LYS A N 1
ATOM 636 C CA . LYS A 1 82 ? -5.629 10.284 11.331 1.00 63.81 82 LYS A CA 1
ATOM 637 C C . LYS A 1 82 ? -6.780 11.290 11.190 1.00 63.81 82 LYS A C 1
ATOM 639 O O . LYS A 1 82 ? -7.015 12.078 12.107 1.00 63.81 82 LYS A O 1
ATOM 644 N N . SER A 1 83 ? -7.508 11.292 10.072 1.00 54.78 83 SER A N 1
ATOM 645 C CA . SER A 1 83 ? -8.631 12.212 9.851 1.00 54.78 83 SER A CA 1
ATOM 646 C C . SER A 1 83 ? -9.846 11.833 10.710 1.00 54.78 83 SER A C 1
ATOM 648 O O . SER A 1 83 ? -10.764 11.147 10.264 1.00 54.78 83 SER A O 1
ATOM 650 N N . ASN A 1 84 ? -9.859 12.289 11.968 1.00 51.28 84 ASN A N 1
ATOM 651 C CA . ASN A 1 84 ? -10.984 12.073 12.882 1.00 51.28 84 ASN A CA 1
ATOM 652 C C . ASN A 1 84 ? -12.009 13.223 12.903 1.00 51.28 84 ASN A C 1
ATOM 654 O O . ASN A 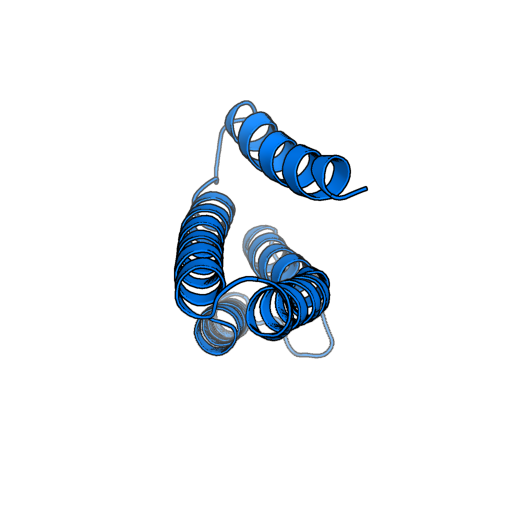1 84 ? -13.090 13.058 13.450 1.00 51.28 84 ASN A O 1
ATOM 658 N N . LYS A 1 85 ? -11.731 14.394 12.321 1.00 44.97 85 LYS A N 1
ATOM 659 C CA . LYS A 1 85 ? -12.657 15.544 12.338 1.00 44.97 85 LYS A CA 1
ATOM 660 C C . LYS A 1 85 ? -12.179 16.605 11.350 1.00 44.97 85 LYS A C 1
ATOM 662 O O . LYS A 1 85 ? -11.197 17.282 11.625 1.00 44.97 85 LYS A O 1
ATOM 667 N N . LYS A 1 86 ? -12.878 16.739 10.218 1.00 37.69 86 LYS A N 1
ATOM 668 C CA . LYS A 1 86 ? -13.193 17.983 9.477 1.00 37.69 86 LYS A CA 1
ATOM 669 C C . LYS A 1 86 ? -13.541 17.618 8.033 1.00 37.69 86 LYS A C 1
ATOM 671 O O . LYS A 1 86 ? -12.735 17.084 7.277 1.00 37.69 86 LYS A O 1
ATOM 676 N N . ARG A 1 87 ? -14.776 17.948 7.660 1.00 45.22 87 ARG A N 1
ATOM 677 C CA . ARG A 1 87 ? -15.443 17.736 6.362 1.00 45.22 87 ARG A CA 1
ATOM 678 C C . ARG A 1 87 ? -14.661 18.279 5.142 1.00 45.22 87 ARG A C 1
ATOM 680 O O . ARG A 1 87 ? -15.024 17.972 4.014 1.00 45.22 87 ARG A O 1
ATOM 687 N N . SER A 1 88 ? -13.580 19.035 5.355 1.00 37.62 88 SER A N 1
ATOM 688 C CA . SER A 1 88 ? -12.684 19.578 4.326 1.00 37.62 88 SER A CA 1
ATOM 689 C C . SER A 1 88 ? -11.552 18.629 3.898 1.00 37.62 88 SER A C 1
ATOM 691 O O . SER A 1 88 ? -11.251 18.562 2.711 1.00 37.62 88 SER A O 1
ATOM 693 N N . LEU A 1 89 ? -10.963 17.839 4.807 1.00 44.44 89 LEU A N 1
ATOM 694 C CA . LEU A 1 89 ? -9.859 16.917 4.473 1.00 44.44 89 LEU A CA 1
ATOM 695 C C . LEU A 1 89 ? -10.339 15.662 3.736 1.00 44.44 89 LEU A C 1
ATOM 697 O O . LEU A 1 89 ? -9.609 15.108 2.915 1.00 44.44 89 LEU A O 1
ATOM 701 N N . LYS A 1 90 ? -11.596 15.262 3.968 1.00 44.19 90 LYS A N 1
ATOM 702 C CA . LYS A 1 90 ? -12.241 14.172 3.226 1.00 44.19 90 LYS A CA 1
ATOM 703 C C . LYS A 1 90 ? -12.313 14.488 1.727 1.00 44.19 90 LYS A C 1
ATOM 705 O O . LYS A 1 90 ? -11.995 13.630 0.921 1.00 44.19 90 LYS A O 1
ATOM 710 N N . LYS A 1 91 ? -12.579 15.749 1.354 1.00 46.50 91 LYS A N 1
ATOM 711 C CA . LYS A 1 91 ? -12.569 16.187 -0.053 1.00 46.50 91 LYS A CA 1
ATOM 712 C C . LYS A 1 91 ? -11.190 16.082 -0.703 1.00 46.50 91 LYS A C 1
ATOM 714 O O . LYS A 1 91 ? -11.120 15.740 -1.872 1.00 46.50 91 LYS A O 1
ATOM 719 N N . ILE A 1 92 ? -10.106 16.358 0.023 1.00 49.34 92 ILE A N 1
ATOM 720 C CA . ILE A 1 92 ? -8.742 16.277 -0.527 1.00 49.34 92 ILE A CA 1
ATOM 721 C C . ILE A 1 92 ? -8.320 14.811 -0.688 1.00 49.34 92 ILE A C 1
ATOM 723 O O . ILE A 1 92 ? -7.775 14.440 -1.720 1.00 49.34 92 ILE A O 1
ATOM 727 N N . CYS A 1 93 ? -8.628 13.960 0.290 1.00 46.19 93 CYS A N 1
ATOM 728 C CA . CYS A 1 93 ? -8.276 12.539 0.252 1.00 46.19 93 CYS A CA 1
ATOM 729 C C . CYS A 1 93 ? -9.139 11.735 -0.747 1.00 46.19 93 CYS A C 1
ATOM 731 O O . CYS A 1 93 ? -8.618 10.869 -1.454 1.00 46.19 93 CYS A O 1
ATOM 733 N N . ASP A 1 94 ? -10.428 12.075 -0.871 1.00 45.50 94 ASP A N 1
ATOM 734 C CA . ASP A 1 94 ? -11.323 11.520 -1.895 1.00 45.50 94 ASP A CA 1
ATOM 735 C C . ASP A 1 94 ? -10.965 12.067 -3.288 1.00 45.50 94 ASP A C 1
ATOM 737 O O . ASP A 1 94 ? -10.941 11.302 -4.243 1.00 45.50 94 ASP A O 1
ATOM 741 N N . SER A 1 95 ? -10.589 13.348 -3.418 1.00 39.81 95 SER A N 1
ATOM 742 C CA . SER A 1 95 ? -10.095 13.923 -4.684 1.00 39.81 95 SER A CA 1
ATOM 743 C C . SER A 1 95 ? -8.784 13.278 -5.131 1.00 39.81 95 SER A C 1
ATOM 745 O O . SER A 1 95 ? -8.611 13.034 -6.315 1.00 39.81 95 SER A O 1
ATOM 747 N N . ILE A 1 96 ? -7.888 12.913 -4.209 1.00 51.38 96 ILE A N 1
ATOM 748 C CA . ILE A 1 96 ? -6.686 12.132 -4.535 1.00 51.38 96 ILE A CA 1
ATOM 749 C C . ILE A 1 96 ? -7.063 10.691 -4.924 1.00 51.38 96 ILE A C 1
ATOM 751 O O . ILE A 1 96 ? -6.528 10.178 -5.894 1.00 51.38 96 ILE A O 1
ATOM 755 N N . SER A 1 97 ? -8.028 10.040 -4.265 1.00 42.28 97 SER A N 1
ATOM 756 C CA . SER A 1 97 ? -8.451 8.687 -4.683 1.00 42.28 97 SER A CA 1
ATOM 757 C C . SER A 1 97 ? -9.121 8.684 -6.061 1.00 42.28 97 SER A C 1
ATOM 759 O O . SER A 1 97 ? -8.770 7.868 -6.904 1.00 42.28 97 SER A O 1
ATOM 761 N N . VAL A 1 98 ? -10.040 9.621 -6.319 1.00 43.66 98 VAL A N 1
ATOM 762 C CA . VAL A 1 98 ? -10.748 9.729 -7.603 1.00 43.66 98 VAL A CA 1
ATOM 763 C C . VAL A 1 98 ? -9.802 10.202 -8.701 1.00 43.66 98 VAL A C 1
ATOM 765 O O . VAL A 1 98 ? -9.770 9.596 -9.760 1.00 43.66 98 VAL A O 1
ATOM 768 N N . LYS A 1 99 ? -8.954 11.212 -8.468 1.00 41.72 99 LYS A N 1
ATOM 769 C CA . LYS A 1 99 ? -8.027 11.681 -9.509 1.00 41.72 99 LYS A CA 1
ATOM 770 C C . LYS A 1 99 ? -6.992 10.631 -9.891 1.00 41.72 99 LYS A C 1
ATOM 772 O O . LYS A 1 99 ? -6.698 10.520 -11.070 1.00 41.72 99 LYS A O 1
ATOM 777 N N . TYR A 1 100 ? -6.464 9.843 -8.957 1.00 44.12 100 TYR A N 1
ATOM 778 C CA . TYR A 1 100 ? -5.491 8.802 -9.312 1.00 44.12 100 TYR A CA 1
ATOM 779 C C . TYR A 1 100 ? -6.146 7.593 -10.005 1.00 44.12 100 TYR A C 1
ATOM 781 O O . TYR A 1 100 ? -5.520 6.989 -10.873 1.00 44.12 100 TYR A O 1
ATOM 789 N N . VAL A 1 101 ? -7.409 7.281 -9.685 1.00 41.78 101 VAL A N 1
ATOM 790 C CA . VAL A 1 101 ? -8.189 6.230 -10.367 1.00 41.78 101 VAL A CA 1
ATOM 791 C C . VAL A 1 101 ? -8.664 6.678 -11.756 1.00 41.78 101 VAL A C 1
ATOM 793 O O . VAL A 1 101 ? -8.576 5.902 -12.698 1.00 41.78 101 VAL A O 1
ATOM 796 N N . THR A 1 102 ? -9.112 7.925 -11.922 1.00 35.72 102 THR A N 1
ATOM 797 C CA . THR A 1 102 ? -9.639 8.439 -13.201 1.00 35.72 102 THR A CA 1
ATOM 798 C C . THR A 1 102 ? -8.552 8.966 -14.146 1.00 35.72 102 THR A C 1
ATOM 800 O O . THR A 1 102 ? -8.792 9.031 -15.339 1.00 35.72 102 THR A O 1
ATOM 803 N N . THR A 1 103 ? -7.347 9.302 -13.665 1.00 34.84 103 THR A N 1
ATOM 804 C CA . THR A 1 103 ? -6.207 9.690 -14.538 1.00 34.84 103 THR A CA 1
ATOM 805 C C . THR A 1 103 ? -5.470 8.469 -15.121 1.00 34.84 103 THR A C 1
ATOM 807 O O . THR A 1 103 ? -4.528 8.630 -15.886 1.00 34.84 103 THR A O 1
ATOM 810 N N . SER A 1 104 ? -5.885 7.248 -14.765 1.00 33.81 104 SER A N 1
ATOM 811 C CA . SER A 1 104 ? -5.309 5.994 -15.283 1.00 33.81 104 SER A CA 1
ATOM 812 C C . SER A 1 104 ? -6.271 5.228 -16.210 1.00 33.81 104 SER A C 1
ATOM 814 O O . SER A 1 104 ? -6.073 4.033 -16.423 1.00 33.81 104 SER A O 1
ATOM 816 N N . ILE A 1 105 ? -7.310 5.898 -16.728 1.00 38.06 105 ILE A N 1
ATOM 817 C CA . ILE A 1 105 ? -8.220 5.406 -17.778 1.00 38.06 105 ILE A CA 1
ATOM 818 C C . ILE A 1 105 ? -8.114 6.353 -18.969 1.00 38.06 105 ILE A C 1
ATOM 820 O O . ILE A 1 105 ? -8.134 7.581 -18.720 1.00 38.06 105 ILE A O 1
#

Sequence (105 aa):
MGGYLARRVGLSRIAHKVMPPSVTGPPEFERTFRAHQNCVECYPVFLVTLWTCGVFFSEVAAAGGGLMYIIARQIYFNGYVKSNKKRSLKKICDSISVKYVTTSI

pLDDT: mean 70.24, std 15.06, range [33.81, 85.06]

Secondary structure (DSSP, 8-state):
-HHHHHHHHHHHHHHTT--TT----SHHHHHHHHHHHHHHHHHHHHHHHHHHHHHHT-HHHHHHHHHHHHHHHHHHHHHHHH--S-TTHHHHHHHHHHHHHHTT-

Organism: Scomber scombrus (NCBI:txid13677)

Foldseek 3Di:
DLVVLVVVLVVLCVVQVPDPPDQDGPPLSVLSSVLSVLVVVCVVVLVVVLVCCVVPPHVVVSVVVNVVVVVVSVVLSVLSNPCPDDPVSCCVSVCVVCCVVVVVD